Protein AF-A0A4R4DQ65-F1 (afdb_monomer_lite)

Secondary structure (DSSP, 8-state):
--EEE----SSSPPPEEE--HHHHHHHHHHHHTTS-S-HHHHHHHHHHHHHHHHHHHHHHHHHHHHHHHHHHHH----HHHHHHHHHHHHHHHHTT-

Radius of gyration: 26.48 Å; chains: 1; bounding box: 46×29×75 Å

Sequence (97 aa):
MAKLAIGVEGGCAVPNVSLTPEQQQFIEARVASGRFASASEVMRHAVRLMQEAEERRERFVAMLCDVSAR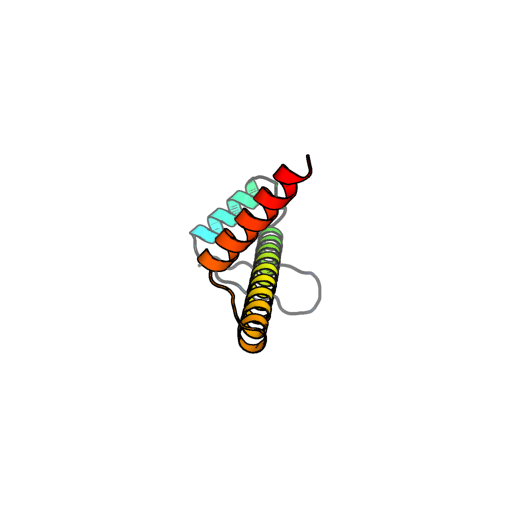ADREGTISAEDVDAELKAVIAAAKQRA

pLDDT: mean 86.5, std 16.93, range [37.97, 98.31]

Foldseek 3Di:
DDWDFQDDPDDDDTDIDDDDPVRVVVLVVCCVVVVDVDSNRVVVVVVVVVVVVVVVVVVVVVVVVVVVVCCVVVPDDDPVRVVVVVVVVVVVVVVVD

InterPro domains:
  IPR010985 Ribbon-helix-helix [SSF47598] (14-56)
  IPR022789 Antitoxin ParD [PF03693] (19-87)
  IPR022789 Antitoxin ParD [PTHR36582] (16-92)
  IPR022789 Antitoxin ParD [TIGR02606] (15-74)
  IPR038296 Antitoxin ParD superfamily [G3DSA:6.10.10.120] (21-97)

Structure (mmCIF, N/CA/C/O backbone):
data_AF-A0A4R4DQ65-F1
#
_entry.id   AF-A0A4R4DQ65-F1
#
loop_
_atom_site.group_PDB
_atom_site.id
_atom_site.type_symbol
_atom_site.label_atom_id
_atom_site.label_alt_id
_atom_site.label_comp_id
_atom_site.label_asym_id
_atom_site.label_entity_id
_atom_site.label_seq_id
_atom_site.pdbx_PDB_ins_code
_atom_site.Cartn_x
_atom_site.Cartn_y
_atom_site.Cartn_z
_atom_site.occupancy
_atom_site.B_iso_or_equiv
_atom_site.auth_seq_id
_atom_site.auth_comp_id
_atom_site.auth_asym_id
_atom_site.auth_atom_id
_atom_site.pdbx_PDB_model_num
ATOM 1 N N . MET A 1 1 ? -11.938 7.637 27.867 1.00 43.16 1 MET A N 1
ATOM 2 C CA . MET A 1 1 ? -10.837 6.914 27.195 1.00 43.16 1 MET A CA 1
ATOM 3 C C . MET A 1 1 ? -11.107 5.426 27.342 1.00 43.16 1 MET A C 1
ATOM 5 O O . MET A 1 1 ? -10.979 4.915 28.448 1.00 43.16 1 MET A O 1
ATOM 9 N N . ALA A 1 2 ? -11.587 4.761 26.289 1.00 44.28 2 ALA A N 1
ATOM 10 C CA . ALA A 1 2 ? -11.811 3.316 26.315 1.00 44.28 2 ALA A CA 1
ATOM 11 C C . ALA A 1 2 ? -10.471 2.601 26.080 1.00 44.28 2 ALA A C 1
ATOM 13 O O . ALA A 1 2 ? -9.703 2.991 25.202 1.00 44.28 2 ALA A O 1
ATOM 14 N N . LYS A 1 3 ? -10.162 1.610 26.917 1.00 52.66 3 LYS A N 1
ATOM 15 C CA . LYS A 1 3 ? -8.886 0.888 26.936 1.00 52.66 3 LYS A CA 1
ATOM 16 C C . LYS A 1 3 ? -9.150 -0.535 26.453 1.00 52.66 3 LYS A C 1
ATOM 18 O O . LYS A 1 3 ? -9.887 -1.260 27.115 1.00 52.66 3 LYS A O 1
ATOM 23 N N . LEU A 1 4 ? -8.593 -0.912 25.304 1.00 58.34 4 LEU A N 1
ATOM 24 C CA . LEU A 1 4 ? -8.792 -2.238 24.722 1.00 58.34 4 LEU A CA 1
ATOM 25 C C . LEU A 1 4 ? -7.558 -3.115 24.971 1.00 58.34 4 LEU A C 1
ATOM 27 O O . LEU A 1 4 ? -6.461 -2.797 24.514 1.00 58.34 4 LEU A O 1
ATOM 31 N N . ALA A 1 5 ? -7.745 -4.231 25.681 1.00 55.47 5 ALA A N 1
ATOM 32 C CA . ALA A 1 5 ? -6.721 -5.254 25.877 1.00 55.47 5 ALA A CA 1
ATOM 33 C C . ALA A 1 5 ? -6.849 -6.332 24.787 1.00 55.47 5 ALA A C 1
ATOM 35 O O . ALA A 1 5 ? -7.880 -6.998 24.684 1.00 55.47 5 ALA A O 1
ATOM 36 N N . ILE A 1 6 ? -5.812 -6.502 23.963 1.00 56.25 6 ILE A N 1
ATOM 37 C CA . ILE A 1 6 ? -5.786 -7.505 22.889 1.00 56.25 6 ILE A CA 1
ATOM 38 C C . ILE A 1 6 ? -5.353 -8.849 23.490 1.00 56.25 6 ILE A C 1
ATOM 40 O O . ILE A 1 6 ? -4.184 -9.030 23.808 1.00 56.25 6 ILE A O 1
ATOM 44 N N . GLY A 1 7 ? -6.283 -9.788 23.673 1.00 42.47 7 GLY A N 1
ATOM 45 C CA . GLY A 1 7 ? -5.997 -11.100 24.267 1.00 42.47 7 GLY A CA 1
ATOM 46 C C . GLY A 1 7 ? -5.231 -12.057 23.339 1.00 42.47 7 GLY A C 1
ATOM 47 O O . GLY A 1 7 ? -5.670 -12.317 22.213 1.00 42.47 7 GLY A O 1
ATOM 48 N N . VAL A 1 8 ? -4.124 -12.610 23.852 1.00 42.75 8 VAL A N 1
ATOM 49 C CA . VAL A 1 8 ? -3.491 -13.876 23.437 1.00 42.75 8 VAL A CA 1
ATOM 50 C C . VAL A 1 8 ? -3.115 -14.621 24.721 1.00 42.75 8 VAL A C 1
ATOM 52 O O . VAL A 1 8 ? -2.404 -14.079 25.566 1.00 42.75 8 VAL A O 1
ATOM 55 N N . GLU A 1 9 ? -3.616 -15.842 24.897 1.00 41.38 9 GLU A N 1
ATOM 56 C CA . GLU A 1 9 ? -3.237 -16.706 26.017 1.00 41.38 9 GLU A CA 1
ATOM 57 C C . GLU A 1 9 ? -1.820 -17.243 25.780 1.00 41.38 9 GLU A C 1
ATOM 59 O O . GLU A 1 9 ? -1.606 -18.131 24.959 1.00 41.38 9 GLU A O 1
ATOM 64 N N . GLY A 1 10 ? -0.834 -16.647 26.457 1.00 41.62 10 GLY A N 1
ATOM 65 C CA . GLY A 1 10 ? 0.563 -17.073 26.371 1.00 41.62 10 GLY A CA 1
ATOM 66 C C . GLY A 1 10 ? 1.567 -16.014 26.828 1.00 41.62 10 GLY A C 1
ATOM 67 O O . GLY A 1 10 ? 2.163 -15.333 26.005 1.00 41.62 10 GLY A O 1
ATOM 68 N N . GLY A 1 11 ? 1.767 -15.890 28.144 1.00 41.59 11 GLY A N 1
ATOM 69 C CA . GLY A 1 11 ? 3.042 -15.532 28.796 1.00 41.59 11 GLY A CA 1
ATOM 70 C C . GLY A 1 11 ? 3.757 -14.193 28.527 1.00 41.59 11 GLY A C 1
ATOM 71 O O . GLY A 1 11 ? 4.687 -13.894 29.271 1.00 41.59 11 GLY A O 1
ATOM 72 N N . CYS A 1 12 ? 3.380 -13.370 27.546 1.00 37.97 12 C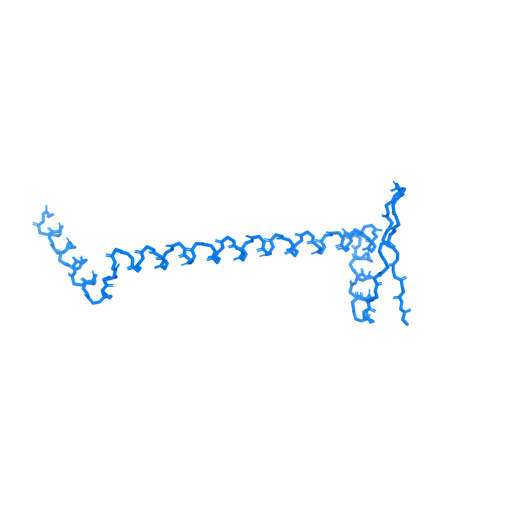YS A N 1
ATOM 73 C CA . CYS A 1 12 ? 4.058 -12.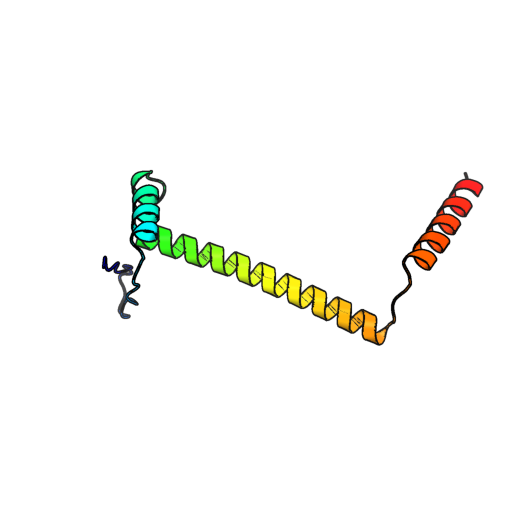098 27.259 1.00 37.97 12 CYS A CA 1
ATOM 74 C C . CYS A 1 12 ? 3.063 -10.928 27.283 1.00 37.97 12 CYS A C 1
ATOM 76 O O . CYS A 1 12 ? 1.985 -11.010 26.699 1.00 37.97 12 CYS A O 1
ATOM 78 N N . ALA A 1 13 ? 3.395 -9.863 28.020 1.00 55.69 13 ALA A N 1
ATOM 79 C CA . ALA A 1 13 ? 2.487 -8.762 28.340 1.00 55.69 13 ALA A CA 1
ATOM 80 C C . ALA A 1 13 ? 1.850 -8.126 27.091 1.00 55.69 13 ALA A C 1
ATOM 82 O O . ALA A 1 13 ? 2.539 -7.746 26.144 1.00 55.69 13 ALA A O 1
ATOM 83 N N . VAL A 1 14 ? 0.523 -7.978 27.116 1.00 63.91 14 VAL A N 1
ATOM 84 C CA . VAL A 1 14 ? -0.248 -7.369 26.027 1.00 63.91 14 VAL A CA 1
ATOM 85 C C . VAL A 1 14 ? 0.066 -5.869 25.920 1.00 63.91 14 VAL A C 1
ATOM 87 O O . VAL A 1 14 ? -0.035 -5.154 26.923 1.00 63.91 14 VAL A O 1
ATOM 90 N N . PRO A 1 15 ? 0.431 -5.346 24.734 1.00 68.75 15 PRO A N 1
ATOM 91 C CA . PRO A 1 15 ? 0.567 -3.910 24.550 1.00 68.75 15 PRO A CA 1
ATOM 92 C C . PRO A 1 15 ? -0.811 -3.257 24.680 1.00 68.75 15 PRO A C 1
ATOM 94 O O . PRO A 1 15 ? -1.788 -3.677 24.060 1.00 68.75 15 PRO A O 1
ATOM 97 N N . ASN A 1 16 ? -0.897 -2.229 25.520 1.00 76.00 16 ASN A N 1
ATOM 98 C CA . ASN A 1 16 ? -2.130 -1.491 25.728 1.00 76.00 16 ASN A CA 1
ATOM 99 C C . ASN A 1 16 ? -2.256 -0.357 24.706 1.00 76.00 16 ASN A C 1
ATOM 101 O O . ASN A 1 16 ? -1.408 0.533 24.681 1.00 76.00 16 ASN A O 1
ATOM 105 N N . VAL A 1 17 ? -3.327 -0.361 23.912 1.00 80.56 17 VAL A N 1
ATOM 106 C CA . VAL A 1 17 ? -3.542 0.615 22.835 1.00 80.56 17 VAL A CA 1
ATOM 107 C C . VAL A 1 17 ? -4.717 1.526 23.186 1.00 80.56 17 VAL A C 1
ATOM 109 O O . VAL A 1 17 ? -5.775 1.061 23.614 1.00 80.56 17 VAL A O 1
ATOM 112 N N . SER A 1 18 ? -4.524 2.833 23.017 1.00 84.94 18 SER A N 1
ATOM 113 C CA . SER A 1 18 ? -5.582 3.835 23.172 1.00 84.94 18 SER A CA 1
ATOM 114 C C . SER A 1 18 ? -6.238 4.089 21.822 1.00 84.94 18 SER A C 1
ATOM 116 O O . SER A 1 18 ? -5.543 4.367 20.847 1.00 84.94 18 SER A O 1
ATOM 118 N N . LEU A 1 19 ? -7.566 4.018 21.778 1.00 87.12 19 LEU A N 1
ATOM 119 C CA . LEU A 1 19 ? -8.358 4.271 20.578 1.00 87.12 19 LEU A CA 1
ATOM 120 C C . LEU A 1 19 ? -9.155 5.564 20.732 1.00 87.12 19 LEU A C 1
ATOM 122 O O . LEU A 1 19 ? -9.590 5.909 21.837 1.00 87.12 19 LEU A O 1
ATOM 126 N N . THR A 1 20 ? -9.372 6.267 19.621 1.00 92.88 20 THR A N 1
ATOM 127 C CA . THR A 1 20 ? -10.345 7.365 19.595 1.00 92.88 20 THR A CA 1
ATOM 128 C C . THR A 1 20 ? -11.773 6.807 19.694 1.00 92.88 20 THR A C 1
ATOM 130 O O . THR A 1 20 ? -12.000 5.633 19.372 1.00 92.88 20 THR A O 1
ATOM 133 N N . PRO A 1 21 ? -12.763 7.609 20.131 1.00 92.50 21 PRO A N 1
ATOM 134 C CA . PRO A 1 21 ? -14.160 7.172 20.173 1.00 92.50 21 PRO A CA 1
ATOM 135 C C . PRO A 1 21 ? -14.672 6.644 18.825 1.00 92.50 21 PRO A C 1
ATOM 137 O O . PRO A 1 21 ? -15.392 5.650 18.779 1.00 92.50 21 PRO A O 1
ATOM 140 N N . GLU A 1 22 ? -14.252 7.261 17.723 1.00 93.81 22 GLU A N 1
ATOM 141 C CA . GLU A 1 22 ? -14.650 6.891 16.363 1.00 93.81 22 GLU A CA 1
ATOM 142 C C . GLU A 1 22 ? -14.053 5.536 15.957 1.00 93.81 22 GLU A C 1
ATOM 144 O O . GLU A 1 22 ? -14.735 4.700 15.362 1.00 93.81 22 GLU A O 1
ATOM 149 N N . GLN A 1 23 ? -12.790 5.283 16.318 1.00 93.31 23 GLN A N 1
ATOM 150 C CA . GLN A 1 23 ? -12.132 3.995 16.080 1.00 93.31 23 GLN A CA 1
ATOM 151 C C . GLN A 1 23 ? -12.798 2.872 16.877 1.00 93.31 23 GLN A C 1
ATOM 153 O O . GLN A 1 23 ? -13.000 1.776 16.353 1.00 93.31 23 GLN A O 1
ATOM 158 N N . GLN A 1 24 ? -13.176 3.155 18.124 1.00 91.56 24 GLN A N 1
ATOM 159 C CA . GLN A 1 24 ? -13.900 2.208 18.962 1.00 91.56 24 GLN A CA 1
ATOM 160 C C . GLN A 1 24 ? -15.258 1.850 18.342 1.00 91.56 24 GLN A C 1
ATOM 162 O O . GLN A 1 24 ? -15.542 0.669 18.152 1.00 91.56 24 GLN A O 1
ATOM 167 N N . GLN A 1 25 ? -16.053 2.850 17.944 1.00 93.81 25 GLN A N 1
ATOM 168 C CA . GLN A 1 25 ? -17.348 2.629 17.287 1.00 93.81 25 GLN A CA 1
ATOM 169 C C . GLN A 1 25 ? -17.208 1.820 15.995 1.00 93.81 25 GLN A C 1
ATOM 171 O O . GLN A 1 25 ? -18.011 0.926 15.724 1.00 93.81 25 GLN A O 1
ATOM 176 N N . PHE A 1 26 ? -16.169 2.091 15.203 1.00 94.00 26 PHE A N 1
ATOM 177 C CA . PHE A 1 26 ? -15.888 1.315 14.002 1.00 94.00 26 PHE A CA 1
ATOM 178 C C . PHE A 1 26 ? -15.631 -0.161 14.328 1.00 94.00 26 PHE A C 1
ATOM 180 O O . PHE A 1 26 ? -16.211 -1.041 13.690 1.00 94.00 26 PHE A O 1
ATOM 187 N N . ILE A 1 27 ? -14.785 -0.447 15.321 1.00 93.19 27 ILE A N 1
ATOM 188 C CA . ILE A 1 27 ? -14.467 -1.821 15.727 1.00 93.19 27 ILE A CA 1
ATOM 189 C C . ILE A 1 27 ? -15.716 -2.526 16.265 1.00 93.19 27 ILE A C 1
ATOM 191 O O . ILE A 1 27 ? -15.993 -3.658 15.867 1.00 93.19 27 ILE A O 1
ATOM 195 N N . GLU A 1 28 ? -16.500 -1.854 17.106 1.00 92.19 28 GLU A N 1
ATOM 196 C CA . GLU A 1 28 ? -17.754 -2.381 17.651 1.00 92.19 28 GLU A CA 1
ATOM 197 C C . GLU A 1 28 ? -18.750 -2.730 16.542 1.00 92.19 28 GLU A C 1
ATOM 199 O O . GLU A 1 28 ? -19.288 -3.834 16.538 1.00 92.19 28 GLU A O 1
ATOM 204 N N . ALA A 1 29 ? -18.923 -1.865 15.538 1.00 94.12 29 ALA A N 1
ATOM 205 C CA . ALA A 1 29 ? -19.774 -2.148 14.383 1.00 94.12 29 ALA A CA 1
ATOM 206 C C . ALA A 1 29 ? -19.290 -3.368 13.576 1.00 94.12 29 ALA A C 1
ATOM 208 O O . ALA A 1 29 ? -20.099 -4.157 13.080 1.00 94.12 29 ALA A O 1
ATOM 209 N N . ARG A 1 30 ? -17.969 -3.565 13.451 1.00 94.12 30 ARG A N 1
ATOM 210 C CA . ARG A 1 30 ? -17.401 -4.739 12.767 1.00 94.12 30 ARG A CA 1
ATOM 211 C C . ARG A 1 30 ? -17.660 -6.032 13.532 1.00 94.12 30 ARG A C 1
ATOM 213 O O . ARG A 1 30 ? -18.012 -7.022 12.893 1.00 94.12 30 ARG A O 1
ATOM 220 N N . VAL A 1 31 ? -17.545 -6.018 14.856 1.00 94.50 31 VAL A N 1
ATOM 221 C CA . VAL A 1 31 ? -17.871 -7.182 15.696 1.00 94.50 31 VAL A CA 1
ATOM 222 C C . VAL A 1 31 ? -19.379 -7.445 15.686 1.00 94.50 31 VAL A C 1
ATOM 224 O O . VAL A 1 31 ? -19.800 -8.572 15.449 1.00 94.50 31 VAL A O 1
ATOM 227 N N . ALA A 1 32 ? -20.203 -6.402 15.831 1.00 93.19 32 ALA A N 1
ATOM 228 C CA . ALA A 1 32 ? -21.664 -6.507 15.821 1.00 93.19 32 ALA A CA 1
ATOM 229 C C . ALA A 1 32 ? -22.218 -7.068 14.501 1.00 93.19 32 ALA A C 1
ATOM 231 O O . ALA A 1 32 ? -23.235 -7.754 14.502 1.00 93.19 32 ALA A O 1
ATOM 232 N N . SER A 1 33 ? -21.530 -6.834 13.377 1.00 93.50 33 SER A N 1
ATOM 233 C CA . SER A 1 33 ? -21.893 -7.438 12.088 1.00 93.50 33 SER A CA 1
ATOM 234 C C . SER A 1 33 ? -21.711 -8.964 12.027 1.00 93.50 33 SER A C 1
ATOM 236 O O . SER A 1 33 ? -22.109 -9.581 11.043 1.00 93.50 33 SER A O 1
ATOM 238 N N . GLY A 1 34 ? -21.070 -9.575 13.030 1.00 91.00 34 GLY A N 1
ATOM 239 C CA . GLY A 1 34 ? -20.737 -11.002 13.063 1.00 91.00 34 GLY A CA 1
ATOM 240 C C . GLY A 1 34 ? -19.537 -11.388 12.192 1.00 91.00 34 GLY A C 1
ATOM 241 O O . GLY A 1 34 ? -19.134 -12.546 12.185 1.00 91.00 34 GLY A O 1
ATOM 242 N N . ARG A 1 35 ? -18.929 -10.432 11.473 1.00 87.75 35 ARG A N 1
ATOM 243 C CA . ARG A 1 35 ? -17.751 -10.680 10.623 1.00 87.75 35 ARG A CA 1
ATOM 244 C C . ARG A 1 35 ? -16.482 -10.996 11.422 1.00 87.75 35 ARG A C 1
ATOM 246 O O . ARG A 1 35 ? -15.568 -11.603 10.875 1.00 87.75 35 ARG A O 1
ATOM 253 N N . PHE A 1 36 ? -16.414 -10.559 12.676 1.00 92.94 36 PHE A N 1
ATOM 254 C CA . PHE A 1 36 ? -15.287 -10.787 13.579 1.00 92.94 36 PHE A CA 1
ATOM 255 C C . PHE A 1 36 ? -15.817 -11.176 14.958 1.00 92.94 36 PHE A C 1
ATOM 257 O O . PHE A 1 36 ? -16.778 -10.573 15.431 1.00 92.94 36 PHE A O 1
ATOM 264 N N . ALA A 1 37 ? -15.177 -12.138 15.620 1.00 89.50 37 ALA A N 1
ATOM 265 C CA . ALA A 1 37 ? -15.592 -12.624 16.934 1.00 89.50 37 ALA A CA 1
ATOM 266 C C . ALA A 1 37 ? -15.168 -11.687 18.075 1.00 89.50 37 ALA A C 1
ATOM 268 O O . ALA A 1 37 ? -15.746 -11.717 19.160 1.00 89.50 37 ALA A O 1
ATOM 269 N N . SER A 1 38 ? -14.140 -10.859 17.862 1.00 89.50 38 SER A N 1
ATOM 270 C CA . SER A 1 38 ? -13.646 -9.935 18.886 1.00 89.50 38 SER A CA 1
ATOM 271 C C . SER A 1 38 ? -12.942 -8.712 18.307 1.00 89.50 38 SER A C 1
ATOM 273 O O . SER A 1 38 ? -12.429 -8.723 17.188 1.00 89.50 38 SER A O 1
ATOM 275 N N . ALA A 1 39 ? -12.829 -7.673 19.131 1.00 88.12 39 ALA A N 1
ATOM 276 C CA . ALA A 1 39 ? -12.041 -6.482 18.836 1.00 88.12 39 ALA A CA 1
ATOM 277 C C . ALA A 1 39 ? -10.561 -6.820 18.540 1.00 88.12 39 ALA A C 1
ATOM 279 O O . ALA A 1 39 ? -9.971 -6.287 17.603 1.00 88.12 39 ALA A O 1
ATOM 280 N N . SER A 1 40 ? -9.976 -7.767 19.283 1.00 88.12 40 SER A N 1
ATOM 281 C CA . SER A 1 40 ? -8.614 -8.276 19.056 1.00 88.12 40 SER A CA 1
ATOM 282 C C . SER A 1 40 ? -8.429 -8.853 17.652 1.00 88.12 40 SER A C 1
ATOM 284 O O . SER A 1 40 ? -7.377 -8.689 17.037 1.00 88.12 40 SER A O 1
ATOM 286 N N . GLU A 1 41 ? -9.450 -9.530 17.132 1.00 90.50 41 GLU A N 1
ATOM 287 C CA . GLU A 1 41 ? -9.431 -10.102 15.789 1.00 90.50 41 GLU A CA 1
ATOM 288 C C . GLU A 1 41 ? -9.521 -9.023 14.707 1.00 90.50 41 GLU A C 1
ATOM 290 O O . GLU A 1 41 ? -8.761 -9.071 13.738 1.00 90.50 41 GLU A O 1
ATOM 295 N N . VAL A 1 42 ? -10.365 -8.004 14.912 1.00 92.88 42 VAL A N 1
ATOM 296 C CA . VAL A 1 42 ? -10.423 -6.819 14.040 1.00 92.88 42 VAL A CA 1
ATOM 297 C C . VAL A 1 42 ? -9.055 -6.138 13.977 1.00 92.88 42 VAL A C 1
ATOM 299 O O . VAL A 1 42 ? -8.568 -5.842 12.888 1.00 92.88 42 VAL A O 1
ATOM 302 N N . MET A 1 43 ? -8.402 -5.943 15.126 1.00 91.19 43 MET A N 1
ATOM 303 C CA . MET A 1 43 ? -7.087 -5.298 15.197 1.00 91.19 43 MET A CA 1
ATOM 304 C C . MET A 1 43 ? -6.004 -6.117 14.494 1.00 91.19 43 MET A C 1
ATOM 306 O O . MET A 1 43 ? -5.247 -5.565 13.698 1.00 91.19 43 MET A O 1
ATOM 310 N N . ARG A 1 44 ? -5.953 -7.440 14.711 1.00 91.25 44 ARG A N 1
ATOM 311 C CA . ARG A 1 44 ? -5.019 -8.317 13.983 1.00 91.25 44 ARG A CA 1
ATOM 312 C C . ARG A 1 44 ? -5.251 -8.259 12.475 1.00 91.25 44 ARG A C 1
ATOM 314 O O . ARG A 1 44 ? -4.294 -8.187 11.710 1.00 91.25 44 ARG A O 1
ATOM 321 N N . HIS A 1 45 ? -6.511 -8.252 12.043 1.00 94.88 45 HIS A N 1
ATOM 322 C CA . HIS A 1 45 ? -6.844 -8.117 10.630 1.00 94.88 45 HIS A CA 1
ATOM 323 C C . HIS A 1 45 ? -6.418 -6.752 10.068 1.00 94.88 45 HIS A C 1
ATOM 325 O O . HIS A 1 45 ? -5.905 -6.687 8.954 1.00 94.88 45 HIS A O 1
ATOM 331 N N . ALA A 1 46 ? -6.612 -5.665 10.817 1.00 93.50 46 ALA A N 1
ATOM 332 C CA . ALA A 1 46 ? -6.206 -4.324 10.405 1.00 93.50 46 ALA A CA 1
ATOM 333 C C . ALA A 1 46 ? -4.681 -4.210 10.253 1.00 93.50 46 ALA A C 1
ATOM 335 O O . ALA A 1 46 ? -4.210 -3.707 9.236 1.00 93.50 46 ALA A O 1
ATOM 336 N N . VAL A 1 47 ? -3.915 -4.739 11.213 1.00 94.06 47 VAL A N 1
ATOM 337 C CA . VAL A 1 47 ? -2.445 -4.753 11.148 1.00 94.06 47 VAL A CA 1
ATOM 338 C C . VAL A 1 47 ? -1.953 -5.584 9.967 1.00 94.06 47 VAL A C 1
ATOM 340 O O . VAL A 1 47 ? -1.070 -5.132 9.248 1.00 94.06 47 VAL A O 1
ATOM 343 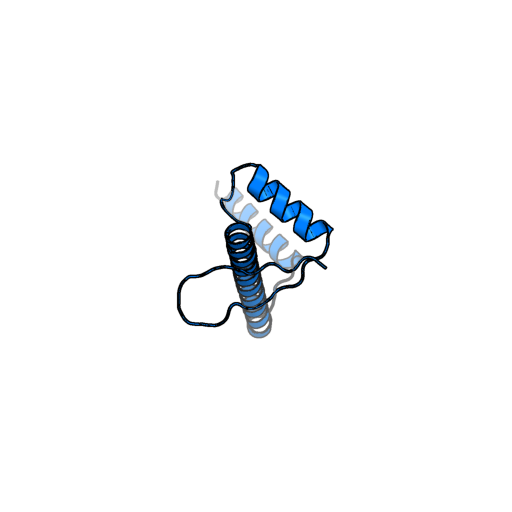N N . ARG A 1 48 ? -2.560 -6.746 9.695 1.00 95.44 48 ARG A N 1
ATOM 344 C CA . ARG A 1 48 ? -2.191 -7.557 8.526 1.00 95.44 48 ARG A CA 1
ATOM 345 C C . ARG A 1 48 ? -2.423 -6.814 7.208 1.00 95.44 48 ARG A C 1
ATOM 347 O O . ARG A 1 48 ? -1.554 -6.820 6.346 1.00 95.44 48 ARG A O 1
ATOM 354 N N . LEU A 1 49 ? -3.556 -6.122 7.064 1.00 97.25 49 LEU A N 1
ATOM 355 C CA . LEU A 1 49 ? -3.807 -5.287 5.882 1.00 97.25 49 LEU A CA 1
ATOM 356 C C . LEU A 1 49 ? -2.791 -4.144 5.754 1.00 97.25 49 LEU A C 1
ATOM 358 O O . LEU A 1 49 ? -2.379 -3.814 4.644 1.00 97.25 49 LEU A O 1
ATOM 362 N N . MET A 1 50 ? -2.394 -3.541 6.877 1.00 97.38 50 MET A N 1
ATOM 363 C CA . MET A 1 50 ? -1.369 -2.499 6.898 1.00 97.38 50 MET A CA 1
ATOM 364 C C . MET A 1 50 ? -0.014 -3.046 6.435 1.00 97.38 50 MET A C 1
ATOM 366 O O . MET A 1 50 ? 0.600 -2.445 5.562 1.00 97.38 50 MET A O 1
ATOM 370 N N . GLN A 1 51 ? 0.400 -4.213 6.937 1.00 97.38 51 GLN A N 1
ATOM 371 C CA . GLN A 1 51 ? 1.634 -4.890 6.522 1.00 97.38 51 GLN A CA 1
ATOM 372 C C . GLN A 1 51 ? 1.627 -5.208 5.021 1.00 97.38 51 GLN A C 1
ATOM 374 O O . GLN A 1 51 ? 2.562 -4.850 4.313 1.00 97.38 51 GLN A O 1
ATOM 379 N N . GLU A 1 52 ? 0.540 -5.786 4.500 1.00 97.94 52 GLU A N 1
ATOM 380 C CA . GLU A 1 52 ? 0.402 -6.082 3.065 1.00 97.94 52 GLU A CA 1
ATOM 381 C C . GLU A 1 52 ? 0.501 -4.811 2.193 1.00 97.94 52 GLU A C 1
ATOM 383 O O . GLU A 1 52 ? 1.042 -4.838 1.080 1.00 97.94 52 GLU A O 1
ATOM 388 N N . ALA A 1 53 ? -0.030 -3.683 2.679 1.00 97.88 53 ALA A N 1
ATOM 389 C CA . ALA A 1 53 ? 0.061 -2.394 1.999 1.00 97.88 53 ALA A CA 1
ATOM 390 C C . ALA A 1 53 ? 1.483 -1.812 2.051 1.00 97.88 53 ALA A C 1
ATOM 392 O O . ALA A 1 53 ? 1.969 -1.304 1.036 1.00 97.88 53 ALA A O 1
ATOM 393 N N . GLU A 1 54 ? 2.163 -1.910 3.195 1.00 98.12 54 GLU A N 1
ATOM 394 C CA . GLU A 1 54 ? 3.554 -1.480 3.355 1.00 98.12 54 GLU A CA 1
ATOM 395 C C . GLU A 1 54 ? 4.503 -2.300 2.485 1.00 98.12 54 GLU A C 1
ATOM 397 O O . GLU A 1 54 ? 5.246 -1.715 1.703 1.00 98.12 54 GLU A O 1
ATOM 402 N N . GLU A 1 55 ? 4.394 -3.627 2.490 1.00 98.12 55 GLU A N 1
ATOM 403 C CA . GLU A 1 55 ? 5.197 -4.507 1.633 1.00 98.12 55 GLU A CA 1
ATOM 404 C C . GLU A 1 55 ? 4.992 -4.212 0.141 1.00 98.12 55 GLU A C 1
ATOM 406 O O . GLU A 1 55 ? 5.908 -4.328 -0.678 1.00 98.12 55 GLU A O 1
ATOM 411 N N . ARG A 1 56 ? 3.766 -3.859 -0.263 1.00 98.12 56 ARG A N 1
ATOM 412 C CA . ARG A 1 56 ? 3.481 -3.459 -1.647 1.00 98.12 56 ARG A CA 1
ATOM 413 C C . ARG A 1 56 ? 4.138 -2.124 -1.979 1.00 98.12 56 ARG A C 1
ATOM 415 O O . ARG A 1 56 ? 4.717 -1.989 -3.056 1.00 98.12 56 ARG A O 1
ATOM 422 N N . ARG A 1 57 ? 4.056 -1.155 -1.064 1.00 98.12 57 ARG A N 1
ATOM 423 C CA . ARG A 1 57 ? 4.685 0.161 -1.209 1.00 98.12 57 ARG A CA 1
ATOM 424 C C . ARG A 1 57 ? 6.203 0.030 -1.295 1.00 98.12 57 ARG A C 1
ATOM 426 O O . ARG A 1 57 ? 6.800 0.621 -2.185 1.00 98.12 57 ARG A O 1
ATOM 433 N N . GLU A 1 58 ? 6.815 -0.762 -0.424 1.00 98.19 58 GLU A N 1
ATOM 434 C CA . GLU A 1 58 ? 8.260 -0.999 -0.409 1.00 98.19 58 GLU A CA 1
ATOM 435 C C . GLU A 1 58 ? 8.742 -1.655 -1.698 1.00 98.19 58 GLU A C 1
ATOM 437 O O . GLU A 1 58 ? 9.691 -1.168 -2.308 1.00 98.19 58 GLU A O 1
ATOM 442 N N . ARG A 1 59 ? 8.044 -2.692 -2.180 1.00 98.25 59 ARG A N 1
ATOM 443 C CA . ARG A 1 59 ? 8.360 -3.320 -3.472 1.00 98.25 59 ARG A CA 1
ATOM 444 C C . ARG A 1 59 ? 8.270 -2.340 -4.635 1.00 98.25 59 ARG A C 1
ATOM 446 O O . ARG A 1 59 ? 9.129 -2.355 -5.511 1.00 98.25 59 ARG A O 1
ATOM 453 N N . PHE A 1 60 ? 7.249 -1.488 -4.645 1.00 98.12 60 PHE A N 1
ATOM 454 C CA . PHE A 1 60 ? 7.092 -0.480 -5.688 1.00 98.12 60 PHE A CA 1
ATOM 455 C C . PHE A 1 60 ? 8.212 0.566 -5.645 1.00 98.12 60 PHE A C 1
ATOM 457 O O . PHE A 1 60 ? 8.796 0.881 -6.676 1.00 98.12 60 PHE A O 1
ATOM 464 N N . VAL A 1 61 ? 8.569 1.056 -4.456 1.00 98.25 61 VAL A N 1
ATOM 465 C CA . VAL A 1 61 ? 9.690 1.993 -4.289 1.00 98.25 61 VAL A CA 1
ATOM 466 C C . VAL A 1 61 ? 11.008 1.348 -4.717 1.00 98.25 61 VAL A C 1
ATOM 468 O O . VAL A 1 61 ? 11.765 1.968 -5.456 1.00 98.25 61 VAL A O 1
ATOM 471 N N . ALA A 1 62 ? 11.259 0.096 -4.330 1.00 98.31 62 ALA A N 1
ATOM 472 C CA . ALA A 1 62 ? 12.454 -0.633 -4.743 1.00 98.31 62 ALA A CA 1
ATOM 473 C C . ALA A 1 62 ? 12.540 -0.779 -6.271 1.00 98.31 62 ALA A C 1
ATOM 475 O O . ALA A 1 62 ? 13.600 -0.540 -6.845 1.00 98.31 62 ALA A O 1
ATOM 476 N N . MET A 1 63 ? 11.420 -1.091 -6.936 1.00 98.19 63 MET A N 1
ATOM 477 C CA . MET A 1 63 ? 11.337 -1.119 -8.399 1.00 98.19 63 MET A CA 1
ATOM 478 C C . MET A 1 63 ? 11.679 0.247 -9.014 1.00 98.19 63 MET A C 1
ATOM 480 O O . MET A 1 63 ? 12.445 0.305 -9.970 1.00 98.19 63 MET A O 1
ATOM 484 N N . LEU A 1 64 ? 11.134 1.346 -8.481 1.00 98.00 64 LEU A N 1
ATOM 485 C CA . LEU A 1 64 ? 11.434 2.692 -8.984 1.00 98.00 64 LEU A CA 1
ATOM 486 C C . LEU A 1 64 ? 12.912 3.055 -8.806 1.00 98.00 64 LEU A C 1
ATOM 488 O O . LEU A 1 64 ? 13.514 3.616 -9.719 1.00 98.00 64 LEU A O 1
ATOM 492 N N . CYS A 1 65 ? 13.503 2.716 -7.659 1.00 97.81 65 CYS A N 1
ATOM 493 C CA . CYS A 1 65 ? 14.927 2.918 -7.410 1.00 97.81 65 CYS A CA 1
ATOM 494 C C . CYS A 1 65 ? 15.795 2.130 -8.397 1.00 97.81 65 CYS A C 1
ATOM 496 O O . CYS A 1 65 ? 16.762 2.680 -8.917 1.00 97.81 65 CYS A O 1
ATOM 498 N N . ASP A 1 66 ? 15.442 0.875 -8.684 1.00 97.56 66 ASP A N 1
ATOM 499 C CA . ASP A 1 66 ? 16.158 0.048 -9.658 1.00 97.56 66 ASP A CA 1
ATOM 500 C C . ASP A 1 66 ? 16.080 0.639 -11.074 1.00 9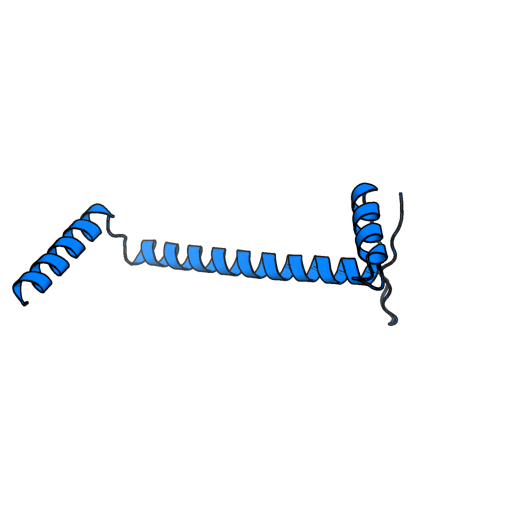7.56 66 ASP A C 1
ATOM 502 O O . ASP A 1 66 ? 17.108 0.837 -11.725 1.00 97.56 66 ASP A O 1
ATOM 506 N N . VAL A 1 67 ? 14.877 1.022 -11.518 1.00 95.81 67 VAL A N 1
ATOM 507 C CA . VAL A 1 67 ? 14.664 1.671 -12.822 1.00 95.81 67 VAL A CA 1
ATOM 508 C C . VAL A 1 67 ? 15.439 2.986 -12.923 1.00 95.81 67 VAL A C 1
ATOM 510 O O . VAL A 1 67 ? 16.091 3.223 -13.937 1.00 95.81 67 VAL A O 1
ATOM 513 N N . SER A 1 68 ? 15.419 3.817 -11.877 1.00 95.44 68 SER A N 1
ATOM 514 C CA . SER A 1 68 ? 16.183 5.071 -11.841 1.00 95.44 68 SER A CA 1
ATOM 515 C C . SER A 1 68 ? 17.683 4.808 -11.934 1.00 95.44 68 SER A C 1
ATOM 517 O O . SER A 1 68 ? 18.360 5.394 -12.769 1.00 95.44 68 SER A O 1
ATOM 519 N N . ALA A 1 69 ? 18.206 3.873 -11.139 1.00 96.62 69 ALA A N 1
ATOM 520 C CA . ALA A 1 69 ? 19.627 3.547 -11.153 1.00 96.62 69 ALA A CA 1
ATOM 521 C C . ALA A 1 69 ? 20.068 2.960 -12.503 1.00 96.62 69 ALA A C 1
ATOM 523 O O . ALA A 1 69 ? 21.207 3.155 -12.929 1.00 96.62 69 ALA A O 1
ATOM 524 N N . ARG A 1 70 ? 19.182 2.220 -13.177 1.00 95.31 70 ARG A N 1
ATOM 525 C CA . ARG A 1 70 ? 19.409 1.733 -14.537 1.00 95.31 70 ARG A CA 1
ATOM 526 C C . ARG A 1 70 ? 19.456 2.886 -15.537 1.00 95.31 70 ARG A C 1
ATOM 528 O O . ARG A 1 70 ? 20.408 2.956 -16.305 1.00 95.31 70 ARG A O 1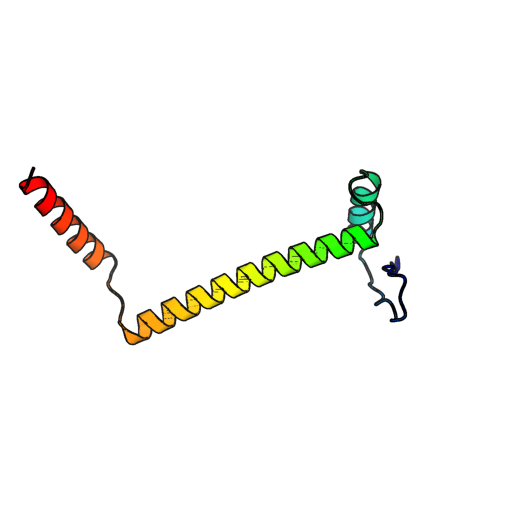
ATOM 535 N N . ALA A 1 71 ? 18.482 3.791 -15.489 1.00 94.44 71 ALA A N 1
ATOM 536 C CA . ALA A 1 71 ? 18.432 4.986 -16.327 1.00 94.44 71 ALA A CA 1
ATOM 537 C C . ALA A 1 71 ? 19.680 5.870 -16.159 1.00 94.44 71 ALA A C 1
ATOM 539 O O . ALA A 1 71 ? 20.230 6.343 -17.150 1.00 94.44 71 ALA A O 1
ATOM 540 N N . ASP A 1 72 ? 20.182 6.023 -14.931 1.00 95.31 72 ASP A N 1
ATOM 541 C CA . ASP A 1 72 ? 21.394 6.803 -14.652 1.00 95.31 72 ASP A CA 1
ATOM 542 C C . ASP A 1 72 ? 22.654 6.194 -15.292 1.00 95.31 72 ASP A C 1
ATOM 544 O O . ASP A 1 72 ? 23.567 6.920 -15.682 1.00 95.31 72 ASP A O 1
ATOM 548 N N . ARG A 1 73 ? 22.727 4.858 -15.404 1.00 95.81 73 ARG A N 1
ATOM 549 C CA . ARG A 1 73 ? 23.890 4.153 -15.974 1.00 95.81 73 ARG A CA 1
ATOM 550 C C . ARG A 1 73 ? 23.796 3.932 -17.479 1.00 95.81 73 ARG A C 1
ATOM 552 O O . ARG A 1 73 ? 24.808 4.013 -18.166 1.00 95.81 73 ARG A O 1
ATOM 559 N N . GLU A 1 74 ? 22.614 3.578 -17.972 1.00 95.25 74 GLU A N 1
ATOM 560 C CA . GLU A 1 74 ? 22.377 3.192 -19.370 1.00 95.25 74 GLU A CA 1
ATOM 561 C C . GLU A 1 74 ? 21.891 4.371 -20.227 1.00 95.25 74 GLU A C 1
ATOM 563 O O . GLU A 1 74 ? 21.918 4.292 -21.453 1.00 95.25 74 GLU A O 1
ATOM 568 N N . GLY A 1 75 ? 21.494 5.476 -19.593 1.00 91.94 75 GLY A N 1
ATOM 569 C CA . GLY A 1 75 ? 20.849 6.603 -20.249 1.00 91.94 75 GLY A CA 1
ATOM 570 C C . GLY A 1 75 ? 19.346 6.389 -20.431 1.00 91.94 75 GLY A C 1
ATOM 571 O O . GLY A 1 75 ? 18.789 5.321 -20.172 1.00 91.94 75 GLY A O 1
ATOM 572 N N . THR A 1 76 ? 18.672 7.445 -20.879 1.00 93.38 76 THR A N 1
ATOM 573 C CA . THR A 1 76 ? 17.248 7.421 -21.230 1.00 93.38 76 THR A CA 1
ATOM 574 C C . THR A 1 76 ? 17.067 7.881 -22.668 1.00 93.38 76 THR A C 1
ATOM 576 O O . THR A 1 76 ? 17.884 8.635 -23.194 1.00 93.38 76 THR A O 1
ATOM 579 N N . ILE A 1 77 ? 16.004 7.398 -23.307 1.00 92.62 77 ILE A N 1
ATOM 580 C CA . ILE A 1 77 ? 15.608 7.802 -24.657 1.00 92.62 77 ILE A CA 1
ATOM 581 C C . ILE A 1 77 ? 14.388 8.715 -24.522 1.00 92.62 77 ILE A C 1
ATOM 583 O O . ILE A 1 77 ? 13.525 8.466 -23.674 1.00 92.62 77 ILE A O 1
ATOM 587 N N . SER A 1 78 ? 14.327 9.780 -25.325 1.00 94.25 78 SER A N 1
ATOM 588 C CA . SER A 1 78 ? 13.182 10.691 -25.318 1.00 94.25 78 SER A CA 1
ATOM 589 C C . SER A 1 78 ? 11.922 10.000 -25.844 1.00 94.25 78 SER A C 1
ATOM 591 O O . SER A 1 78 ? 11.986 9.043 -26.620 1.00 94.25 78 SER A O 1
ATOM 593 N N . ALA A 1 79 ? 10.752 10.486 -25.430 1.00 92.88 79 ALA A N 1
ATOM 594 C CA . ALA A 1 79 ? 9.492 9.932 -25.912 1.00 92.88 79 ALA A CA 1
ATOM 595 C C . ALA A 1 79 ? 9.328 10.150 -27.426 1.00 92.88 79 ALA A C 1
ATOM 597 O O . ALA A 1 79 ? 8.758 9.305 -28.115 1.00 92.88 79 ALA A O 1
ATOM 598 N N . GLU A 1 80 ? 9.858 11.258 -27.942 1.00 96.19 80 GLU A N 1
ATOM 599 C CA . GLU A 1 80 ? 9.851 11.617 -29.356 1.00 96.19 80 GLU A CA 1
ATOM 600 C C . GLU A 1 80 ? 10.697 10.651 -30.193 1.00 96.19 80 GLU A C 1
ATOM 602 O O . GLU A 1 80 ? 10.245 10.204 -31.248 1.00 96.19 80 GLU A O 1
ATOM 607 N N . ASP A 1 81 ? 11.887 10.284 -29.708 1.00 95.50 81 ASP A N 1
ATOM 608 C CA . ASP A 1 81 ? 12.760 9.324 -30.390 1.00 95.50 81 ASP A CA 1
ATOM 609 C C . ASP A 1 81 ? 12.122 7.928 -30.413 1.00 95.50 81 ASP A C 1
ATOM 611 O O . ASP A 1 81 ? 12.103 7.272 -31.456 1.00 95.50 81 ASP A O 1
ATOM 615 N N . VAL A 1 82 ? 11.517 7.502 -29.294 1.00 95.69 82 VAL A N 1
ATOM 616 C CA . VAL A 1 82 ? 10.783 6.227 -29.219 1.00 95.69 82 VAL A CA 1
ATOM 617 C C . VAL A 1 82 ? 9.595 6.211 -30.186 1.00 95.69 82 VAL A C 1
ATOM 619 O O . VAL A 1 82 ? 9.376 5.211 -30.871 1.00 95.69 82 VAL A O 1
ATOM 622 N N . ASP A 1 83 ? 8.822 7.296 -30.274 1.00 96.81 83 ASP A N 1
ATOM 623 C CA . ASP A 1 83 ? 7.683 7.396 -31.195 1.00 96.81 83 ASP A CA 1
ATOM 624 C C . ASP A 1 83 ? 8.131 7.364 -32.664 1.00 96.81 83 ASP A C 1
ATOM 626 O O . ASP A 1 83 ? 7.533 6.663 -33.489 1.00 96.81 83 ASP A O 1
ATOM 630 N N . ALA A 1 84 ? 9.213 8.072 -32.994 1.00 95.38 84 ALA A N 1
ATOM 631 C CA . ALA A 1 84 ? 9.791 8.056 -34.331 1.00 95.38 84 ALA A CA 1
ATOM 632 C C . ALA A 1 84 ? 10.269 6.648 -34.724 1.00 95.38 84 ALA A C 1
ATOM 634 O O . ALA A 1 84 ? 9.933 6.161 -35.810 1.00 95.38 84 ALA A O 1
ATOM 635 N N . GLU A 1 85 ? 10.996 5.970 -33.832 1.00 95.31 85 GLU A N 1
ATOM 636 C CA . GLU A 1 85 ? 11.499 4.616 -34.065 1.00 95.31 85 GLU A CA 1
ATOM 637 C C . GLU A 1 85 ? 10.350 3.607 -34.204 1.00 95.31 85 GLU A C 1
ATOM 639 O O . GLU A 1 85 ? 10.306 2.829 -35.163 1.00 95.31 85 GLU A O 1
ATOM 644 N N . LEU A 1 86 ? 9.348 3.673 -33.323 1.00 96.44 86 LEU A N 1
ATOM 645 C CA . LEU A 1 86 ? 8.172 2.807 -33.380 1.00 96.44 86 LEU A CA 1
ATOM 646 C C . LEU A 1 86 ? 7.396 2.983 -34.694 1.00 96.44 86 LEU A C 1
ATOM 648 O O . LEU A 1 86 ? 7.012 1.995 -35.330 1.00 96.44 86 LEU A O 1
ATOM 652 N N . LYS A 1 87 ? 7.182 4.228 -35.139 1.00 96.06 87 LYS A N 1
ATOM 653 C CA . LYS A 1 87 ? 6.528 4.523 -36.425 1.00 96.06 87 LYS A CA 1
ATOM 654 C C . LYS A 1 87 ? 7.303 3.934 -37.598 1.00 96.06 87 LYS A C 1
ATOM 656 O O . LYS A 1 87 ? 6.684 3.361 -38.499 1.00 96.06 87 LYS A O 1
ATOM 661 N N . ALA A 1 88 ? 8.630 4.037 -37.579 1.00 94.62 88 ALA A N 1
ATOM 662 C CA . ALA A 1 88 ? 9.480 3.465 -38.616 1.00 94.62 88 ALA A CA 1
ATOM 663 C C . ALA A 1 88 ? 9.351 1.932 -38.670 1.00 94.62 88 ALA A C 1
ATOM 665 O O . ALA A 1 88 ? 9.162 1.368 -39.752 1.00 94.62 88 ALA A O 1
ATOM 666 N N . VAL A 1 89 ? 9.354 1.259 -37.512 1.00 95.56 89 VAL A N 1
ATOM 667 C CA . VAL A 1 89 ? 9.167 -0.200 -37.418 1.00 95.56 89 VAL A CA 1
ATOM 668 C C . VAL A 1 89 ? 7.800 -0.627 -37.964 1.00 95.56 89 VAL A C 1
ATOM 670 O O . VAL A 1 89 ? 7.718 -1.560 -38.767 1.00 95.56 89 VAL A O 1
ATOM 673 N N . ILE A 1 90 ? 6.724 0.074 -37.592 1.00 95.38 90 ILE A N 1
ATOM 674 C CA . ILE A 1 90 ? 5.367 -0.223 -38.079 1.00 95.38 90 ILE A CA 1
ATOM 675 C C . ILE A 1 90 ? 5.270 -0.024 -39.598 1.00 95.38 90 ILE A C 1
ATOM 677 O O . ILE A 1 90 ? 4.670 -0.849 -40.291 1.00 95.38 90 ILE A O 1
ATOM 681 N N . ALA A 1 91 ? 5.852 1.050 -40.135 1.00 94.56 91 ALA A N 1
ATOM 682 C CA . ALA A 1 91 ? 5.852 1.312 -41.572 1.00 94.56 91 ALA A CA 1
ATOM 683 C C . ALA A 1 91 ? 6.600 0.215 -42.347 1.00 94.56 91 ALA A C 1
ATOM 685 O O . ALA A 1 91 ? 6.089 -0.281 -43.352 1.00 94.56 91 ALA A O 1
ATOM 686 N N . ALA A 1 92 ? 7.760 -0.218 -41.848 1.00 91.25 92 ALA A N 1
ATOM 687 C CA . ALA A 1 92 ? 8.535 -1.299 -42.450 1.00 91.25 92 ALA A CA 1
ATOM 688 C C . ALA A 1 92 ? 7.793 -2.645 -42.413 1.00 91.25 92 ALA A C 1
ATOM 690 O O . ALA A 1 92 ? 7.862 -3.408 -43.375 1.00 91.25 92 ALA A O 1
ATOM 691 N N . ALA A 1 93 ? 7.053 -2.936 -41.338 1.00 92.19 93 ALA A N 1
ATOM 692 C CA . ALA A 1 93 ? 6.227 -4.138 -41.249 1.00 92.19 93 ALA A CA 1
ATOM 693 C C . ALA A 1 93 ? 5.081 -4.126 -42.274 1.00 92.19 93 ALA A C 1
ATOM 695 O O . ALA A 1 93 ? 4.825 -5.139 -42.918 1.00 92.19 93 ALA A O 1
ATOM 696 N N . LYS A 1 94 ? 4.440 -2.968 -42.481 1.00 91.81 94 LYS A N 1
ATOM 697 C CA . LYS A 1 94 ? 3.370 -2.803 -43.479 1.00 91.81 94 LYS A CA 1
ATOM 698 C C . LYS A 1 94 ? 3.850 -2.960 -44.919 1.00 91.81 94 LYS A C 1
ATOM 700 O O . LYS A 1 94 ? 3.078 -3.403 -45.749 1.00 91.81 94 LYS A O 1
ATOM 705 N N . GLN A 1 95 ? 5.099 -2.606 -45.218 1.00 85.94 95 GLN A N 1
ATOM 706 C CA . GLN A 1 95 ? 5.671 -2.755 -46.563 1.00 85.94 95 GLN A CA 1
ATOM 707 C C . GLN A 1 95 ? 6.032 -4.208 -46.916 1.00 85.94 95 GLN A C 1
ATOM 709 O O . GLN A 1 95 ? 6.352 -4.495 -48.065 1.00 85.94 95 GLN A O 1
ATOM 714 N N . ARG A 1 96 ? 6.021 -5.115 -45.931 1.00 75.69 96 ARG A N 1
ATOM 715 C CA . ARG A 1 96 ? 6.307 -6.549 -46.100 1.00 75.69 96 ARG A CA 1
ATOM 716 C C . ARG A 1 96 ? 5.041 -7.410 -46.197 1.00 75.69 96 ARG A C 1
ATOM 718 O O . ARG A 1 96 ? 5.172 -8.622 -46.354 1.00 75.69 96 ARG A O 1
ATOM 725 N N . ALA A 1 97 ? 3.866 -6.802 -46.045 1.00 62.09 97 ALA A N 1
ATOM 726 C CA . ALA A 1 97 ? 2.551 -7.430 -46.159 1.00 62.09 97 ALA A CA 1
ATOM 727 C C . ALA A 1 97 ? 1.919 -7.071 -47.508 1.00 62.09 97 ALA A C 1
ATOM 729 O O . ALA A 1 97 ? 1.228 -7.949 -48.066 1.00 62.09 97 ALA A O 1
#

Organism: NCBI:txid2527868